Protein AF-A0A920IDQ5-F1 (afdb_monomer_lite)

Structure (mmCIF, N/CA/C/O backbone):
data_AF-A0A920IDQ5-F1
#
_entry.id   AF-A0A920IDQ5-F1
#
loop_
_atom_site.group_PDB
_atom_site.id
_atom_site.type_symbol
_atom_site.label_atom_id
_atom_site.label_alt_id
_atom_site.label_comp_id
_atom_site.label_asym_id
_atom_site.label_entity_id
_atom_site.label_seq_id
_atom_site.pdbx_PDB_ins_code
_atom_site.Cartn_x
_atom_site.Cartn_y
_atom_site.Cartn_z
_atom_site.occupancy
_atom_site.B_iso_or_equiv
_atom_site.auth_seq_id
_atom_site.auth_comp_id
_atom_site.auth_asym_id
_atom_site.auth_atom_id
_atom_site.pdbx_PDB_model_n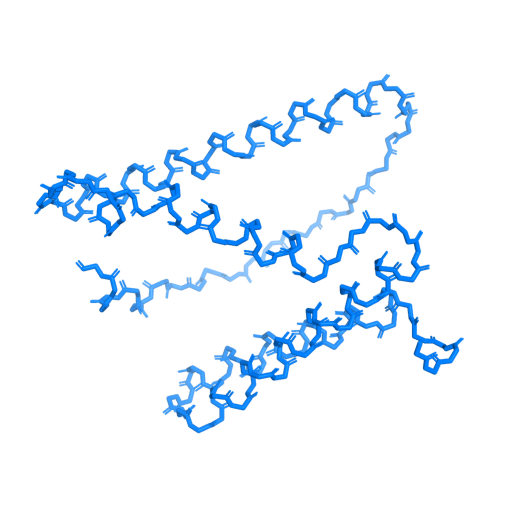um
ATOM 1 N N . MET A 1 1 ? -14.526 -3.197 10.778 1.00 50.06 1 MET A N 1
ATOM 2 C CA . MET A 1 1 ? -13.313 -3.444 11.609 1.00 50.06 1 MET A CA 1
ATOM 3 C C . MET A 1 1 ? -13.508 -2.851 13.005 1.00 50.06 1 MET A C 1
ATOM 5 O O . MET A 1 1 ? -14.579 -2.307 13.250 1.00 50.06 1 MET A O 1
ATOM 9 N N . ASP A 1 2 ? -12.553 -2.996 13.937 1.00 50.28 2 ASP A N 1
ATOM 10 C CA . ASP A 1 2 ? -12.611 -2.299 15.236 1.00 50.28 2 ASP A CA 1
ATOM 11 C C . ASP A 1 2 ? -12.921 -0.808 15.000 1.00 50.28 2 ASP A C 1
ATOM 13 O O . ASP A 1 2 ? -12.354 -0.188 14.099 1.00 50.28 2 ASP A O 1
ATOM 17 N N . LEU A 1 3 ? -13.885 -0.270 15.748 1.00 55.28 3 LEU A N 1
ATOM 18 C CA . LEU A 1 3 ? -14.742 0.882 15.409 1.00 55.28 3 LEU A CA 1
ATOM 19 C C . LEU A 1 3 ? -14.015 2.250 15.329 1.00 55.28 3 LEU A C 1
ATOM 21 O O . LEU A 1 3 ? -14.649 3.298 15.441 1.00 55.28 3 LEU A O 1
ATOM 25 N N . LYS A 1 4 ? -12.682 2.258 15.220 1.00 64.88 4 LYS A N 1
ATOM 26 C CA . LYS A 1 4 ? -11.808 3.429 15.380 1.00 64.88 4 LYS A CA 1
ATOM 27 C C . LYS A 1 4 ? -10.883 3.716 14.203 1.00 64.88 4 LYS A C 1
ATOM 29 O O . LYS A 1 4 ? -10.335 4.816 14.158 1.00 64.88 4 LYS A O 1
ATOM 34 N N . GLN A 1 5 ? -10.661 2.768 13.295 1.00 71.94 5 GLN A N 1
ATOM 35 C CA . GLN A 1 5 ? -9.745 3.013 12.184 1.00 71.94 5 GLN A CA 1
ATOM 36 C C . GLN A 1 5 ? -10.440 3.759 11.041 1.00 71.94 5 GLN A C 1
ATOM 38 O O . GLN A 1 5 ? -11.523 3.396 10.595 1.00 71.94 5 GLN A O 1
ATOM 43 N N . THR A 1 6 ? -9.801 4.835 10.594 1.00 85.94 6 THR A N 1
ATOM 44 C CA . THR A 1 6 ? -10.198 5.695 9.473 1.00 85.94 6 THR A CA 1
ATOM 45 C C . THR A 1 6 ? -9.024 5.827 8.504 1.00 85.94 6 THR A C 1
ATOM 47 O O . THR A 1 6 ? -7.881 5.573 8.889 1.00 85.94 6 THR A O 1
ATOM 50 N N . TYR A 1 7 ? -9.258 6.310 7.280 1.00 87.56 7 TYR A N 1
ATOM 51 C CA . TYR A 1 7 ? -8.174 6.591 6.326 1.00 87.56 7 TYR A CA 1
ATOM 52 C C . TYR A 1 7 ? -7.039 7.422 6.949 1.00 87.56 7 TYR A C 1
ATOM 54 O O . TYR A 1 7 ? -5.866 7.091 6.798 1.00 87.56 7 TYR A O 1
ATOM 62 N N . ASN A 1 8 ? -7.390 8.450 7.729 1.00 87.75 8 ASN A N 1
ATOM 63 C CA . ASN A 1 8 ? -6.428 9.351 8.367 1.00 87.75 8 ASN A CA 1
ATOM 64 C C . ASN A 1 8 ? -5.580 8.669 9.441 1.00 87.75 8 ASN A C 1
ATOM 66 O O . ASN A 1 8 ? -4.427 9.042 9.632 1.00 87.75 8 ASN A O 1
ATOM 70 N N . THR A 1 9 ? -6.135 7.689 10.156 1.00 87.62 9 THR A N 1
ATOM 71 C CA . THR A 1 9 ? -5.368 6.952 11.167 1.00 87.62 9 THR A CA 1
ATOM 72 C C . THR A 1 9 ? -4.461 5.903 10.538 1.00 87.62 9 THR A C 1
ATOM 74 O O . THR A 1 9 ? -3.496 5.516 11.176 1.00 87.62 9 THR A O 1
ATOM 77 N N . ILE A 1 10 ? -4.759 5.442 9.318 1.00 88.50 10 ILE A N 1
ATOM 78 C CA . ILE A 1 10 ? -3.977 4.405 8.625 1.00 88.50 10 ILE A CA 1
ATOM 79 C C . ILE A 1 10 ? -2.882 5.009 7.735 1.00 88.50 10 ILE A C 1
ATOM 81 O O . ILE A 1 10 ? -1.796 4.447 7.623 1.00 88.50 10 ILE A O 1
ATOM 85 N N . ALA A 1 11 ? -3.131 6.177 7.135 1.00 89.25 11 ALA A N 1
ATOM 86 C CA . ALA A 1 11 ? -2.203 6.817 6.203 1.00 89.25 11 ALA A CA 1
ATOM 87 C C . ALA A 1 11 ? -0.757 6.983 6.726 1.00 89.25 11 ALA A C 1
ATOM 89 O O . ALA A 1 11 ? 0.157 6.749 5.935 1.00 89.25 11 ALA A O 1
ATOM 90 N N . PRO A 1 12 ? -0.503 7.335 8.008 1.00 92.62 12 PRO A N 1
ATOM 91 C CA . PRO A 1 12 ? 0.861 7.415 8.530 1.00 92.62 12 PRO A CA 1
ATOM 92 C C . PRO A 1 12 ? 1.610 6.081 8.462 1.00 92.62 12 PRO A C 1
ATOM 94 O O . PRO A 1 12 ? 2.750 6.067 8.013 1.00 92.62 12 PRO A O 1
ATOM 97 N N . TYR A 1 13 ? 0.950 4.971 8.810 1.00 91.44 13 TYR A N 1
ATOM 98 C CA . TYR A 1 13 ? 1.552 3.637 8.744 1.00 91.44 13 TYR A CA 1
ATOM 99 C C . TYR A 1 13 ? 1.889 3.264 7.302 1.00 91.44 13 TYR A C 1
ATOM 101 O O . TYR A 1 13 ? 2.983 2.813 7.023 1.00 91.44 13 TYR A O 1
ATOM 109 N N . THR A 1 14 ? 1.014 3.577 6.337 1.00 93.69 14 THR A N 1
ATOM 110 C CA . THR A 1 14 ? 1.316 3.344 4.910 1.00 93.69 14 THR A CA 1
ATOM 111 C C . THR A 1 14 ? 2.606 4.035 4.446 1.00 93.69 14 THR A C 1
ATOM 113 O O . THR A 1 14 ? 3.296 3.525 3.565 1.00 93.69 14 THR A O 1
ATOM 116 N N . ILE A 1 15 ? 2.928 5.204 5.007 1.00 95.06 15 ILE A N 1
ATOM 117 C CA . ILE A 1 15 ? 4.171 5.921 4.700 1.00 95.06 15 ILE A CA 1
ATOM 118 C C . ILE A 1 15 ? 5.366 5.245 5.382 1.00 95.06 15 ILE A C 1
ATOM 120 O O . ILE A 1 15 ? 6.411 5.118 4.750 1.00 95.06 15 ILE A O 1
ATOM 124 N N . GLU A 1 16 ? 5.208 4.824 6.636 1.00 95.75 16 GLU A N 1
ATOM 125 C CA . GLU A 1 16 ? 6.221 4.100 7.414 1.00 95.75 16 GLU A CA 1
ATOM 126 C C . GLU A 1 16 ? 6.655 2.809 6.707 1.00 95.75 16 GLU A C 1
ATOM 128 O O . GLU A 1 16 ? 7.821 2.714 6.326 1.00 95.75 16 GLU A O 1
ATOM 133 N N . GLU A 1 17 ? 5.709 1.931 6.352 1.00 96.12 17 GLU A N 1
ATOM 134 C CA . GLU A 1 17 ? 5.997 0.678 5.629 1.00 96.12 17 GLU A CA 1
ATOM 135 C C . GLU A 1 17 ? 6.741 0.939 4.304 1.00 96.12 17 GLU A C 1
ATOM 137 O O . GLU A 1 17 ? 7.635 0.206 3.885 1.00 96.12 17 GLU A O 1
ATOM 142 N N . ALA A 1 18 ? 6.400 2.029 3.603 1.00 97.12 18 ALA A N 1
ATOM 143 C CA . ALA A 1 18 ? 7.071 2.389 2.356 1.00 97.12 18 ALA A CA 1
ATOM 144 C C . ALA A 1 18 ? 8.537 2.808 2.573 1.00 97.12 18 ALA A C 1
ATOM 146 O O . ALA A 1 18 ? 9.377 2.582 1.692 1.00 97.12 18 ALA A O 1
ATOM 147 N N . TYR A 1 19 ? 8.852 3.424 3.716 1.00 97.75 19 TYR A N 1
ATOM 148 C CA . TYR A 1 19 ? 10.230 3.716 4.105 1.00 97.75 19 TYR A CA 1
ATOM 149 C C . TYR A 1 19 ? 10.978 2.450 4.523 1.00 97.75 19 TYR A C 1
ATOM 151 O O . TYR A 1 19 ? 12.137 2.307 4.135 1.00 97.75 19 TYR A O 1
ATOM 159 N N . GLU A 1 20 ? 10.332 1.522 5.222 1.00 97.38 20 GLU A N 1
ATOM 160 C CA . GLU A 1 20 ? 10.940 0.251 5.635 1.00 97.38 20 GLU A CA 1
ATOM 161 C C . GLU A 1 20 ? 11.253 -0.643 4.427 1.00 97.38 20 GLU A C 1
ATOM 163 O O . GLU A 1 20 ? 12.372 -1.145 4.303 1.00 97.38 20 GLU A O 1
ATOM 168 N N . VAL A 1 21 ? 10.360 -0.707 3.430 1.00 98.38 21 VAL A N 1
ATOM 169 C CA . VAL A 1 21 ? 10.654 -1.325 2.122 1.00 98.38 21 VAL A CA 1
ATOM 170 C C . VAL A 1 21 ? 11.897 -0.697 1.479 1.00 98.38 21 VAL A C 1
ATOM 172 O O . VAL A 1 21 ? 12.761 -1.401 0.947 1.00 98.38 21 VAL A O 1
ATOM 175 N N . ALA A 1 22 ? 12.004 0.636 1.491 1.00 97.75 22 ALA A N 1
ATOM 176 C CA . ALA A 1 22 ? 13.149 1.330 0.904 1.00 97.75 22 ALA A CA 1
ATOM 177 C C . ALA A 1 22 ? 14.452 1.052 1.672 1.00 97.75 22 ALA A C 1
ATOM 179 O O . ALA A 1 22 ? 15.508 0.904 1.046 1.00 97.75 22 ALA A O 1
ATOM 180 N N . GLU A 1 23 ? 14.382 0.957 2.999 1.00 97.62 23 GLU A N 1
ATOM 181 C CA . GLU A 1 23 ? 15.502 0.580 3.857 1.00 97.62 23 GLU A CA 1
ATOM 182 C C . GLU A 1 23 ? 15.953 -0.858 3.576 1.00 97.62 23 GLU A C 1
ATOM 184 O O . GLU A 1 23 ? 17.128 -1.072 3.283 1.00 97.62 23 GLU A O 1
ATOM 189 N N . ALA A 1 24 ? 15.031 -1.823 3.529 1.00 97.75 24 ALA A N 1
ATOM 190 C CA . ALA A 1 24 ? 15.341 -3.221 3.229 1.00 97.75 24 ALA A CA 1
ATOM 191 C C . ALA A 1 24 ? 16.051 -3.384 1.870 1.00 97.75 24 ALA A C 1
ATOM 193 O O . ALA A 1 24 ? 17.032 -4.124 1.739 1.00 97.75 24 ALA A O 1
ATOM 194 N N . ILE A 1 25 ? 15.625 -2.619 0.855 1.00 97.69 25 ILE A N 1
ATOM 195 C CA . ILE A 1 25 ? 16.306 -2.558 -0.449 1.00 97.69 25 ILE A CA 1
ATOM 196 C C . ILE A 1 25 ? 17.729 -2.006 -0.307 1.00 97.69 25 ILE A C 1
ATOM 198 O O . ILE A 1 25 ? 18.658 -2.539 -0.920 1.00 97.69 25 ILE A O 1
ATOM 202 N N . TYR A 1 26 ? 17.910 -0.926 0.456 1.00 97.81 26 TYR A N 1
ATOM 203 C CA . TYR A 1 26 ? 19.221 -0.311 0.669 1.00 97.81 26 TYR A CA 1
ATOM 204 C C . TYR A 1 26 ? 20.187 -1.268 1.384 1.00 97.81 26 TYR A C 1
ATOM 206 O O . TYR A 1 26 ? 21.362 -1.362 1.014 1.00 97.81 26 TYR A O 1
ATOM 214 N N . GLU A 1 27 ? 19.675 -2.029 2.345 1.00 97.81 27 GLU A N 1
ATOM 215 C CA . GLU A 1 27 ? 20.419 -3.022 3.121 1.00 97.81 27 GLU A CA 1
ATOM 216 C C . GLU A 1 27 ? 20.684 -4.323 2.338 1.00 97.81 27 GLU A C 1
ATOM 218 O O . GLU A 1 27 ? 21.564 -5.095 2.713 1.00 97.81 27 GLU A O 1
ATOM 223 N N . ASN A 1 28 ? 20.022 -4.525 1.190 1.00 97.44 28 ASN A N 1
ATOM 224 C CA . ASN A 1 28 ? 19.997 -5.788 0.435 1.00 97.44 28 ASN A CA 1
ATOM 225 C C . ASN A 1 28 ? 19.503 -6.974 1.286 1.00 97.44 28 ASN A C 1
ATOM 227 O O . ASN A 1 28 ? 19.932 -8.112 1.073 1.00 97.44 28 ASN A O 1
ATOM 231 N N . ASP A 1 29 ? 18.606 -6.708 2.234 1.00 98.06 29 ASP A N 1
ATOM 232 C CA . ASP A 1 29 ? 17.982 -7.723 3.075 1.00 98.06 29 ASP A CA 1
ATOM 233 C C . ASP A 1 29 ? 16.697 -8.217 2.401 1.00 98.06 29 ASP A C 1
ATOM 235 O O . ASP A 1 29 ? 15.677 -7.529 2.361 1.00 98.06 29 ASP A O 1
ATOM 239 N N . MET A 1 30 ? 16.775 -9.403 1.795 1.00 97.44 30 MET A N 1
ATOM 240 C CA . MET A 1 30 ? 15.666 -9.968 1.025 1.00 97.44 30 MET A CA 1
ATOM 241 C C . MET A 1 30 ? 14.553 -10.536 1.904 1.00 97.44 30 MET A C 1
ATOM 243 O O . MET A 1 30 ? 13.409 -10.566 1.449 1.00 97.44 30 MET A O 1
ATOM 247 N N . ASP A 1 31 ? 14.882 -10.983 3.117 1.00 98.06 31 ASP A N 1
ATOM 248 C CA . ASP A 1 31 ? 13.892 -11.515 4.053 1.00 98.06 31 ASP A CA 1
ATOM 249 C C . ASP A 1 31 ? 13.074 -10.345 4.605 1.00 98.06 31 ASP A C 1
ATOM 251 O O . ASP A 1 31 ? 11.853 -10.332 4.448 1.00 98.06 31 ASP A O 1
ATOM 255 N N . LYS A 1 32 ? 13.756 -9.290 5.077 1.00 97.38 32 LYS A N 1
ATOM 256 C CA . LYS A 1 32 ? 13.109 -8.040 5.494 1.00 97.38 32 LYS A CA 1
ATOM 257 C C . LYS A 1 32 ? 12.283 -7.440 4.358 1.00 97.38 32 LYS A C 1
ATOM 259 O O . LYS A 1 32 ? 11.120 -7.127 4.549 1.00 97.38 32 LYS A O 1
ATOM 264 N N . LEU A 1 33 ? 12.820 -7.368 3.134 1.00 98.44 33 LEU A N 1
ATOM 265 C CA . LEU A 1 33 ? 12.066 -6.848 1.986 1.00 98.44 33 LEU A CA 1
ATOM 266 C C . LEU A 1 33 ? 10.759 -7.615 1.734 1.00 98.44 33 LEU A C 1
ATOM 268 O O . LEU A 1 33 ? 9.762 -7.008 1.348 1.00 98.44 33 LEU A O 1
ATOM 272 N N . CYS A 1 34 ? 10.762 -8.940 1.892 1.00 98.12 34 CYS A N 1
ATOM 273 C CA . CYS A 1 34 ? 9.552 -9.740 1.727 1.00 98.12 34 CYS A CA 1
ATOM 274 C C . CYS A 1 34 ? 8.513 -9.416 2.807 1.00 98.12 34 CYS A C 1
ATOM 276 O O . CYS A 1 34 ? 7.331 -9.294 2.476 1.00 98.12 34 CYS A O 1
ATOM 278 N N . ASP A 1 35 ? 8.961 -9.263 4.052 1.00 98.06 35 ASP A N 1
ATOM 279 C CA . ASP A 1 35 ? 8.109 -8.931 5.193 1.00 98.06 35 ASP A CA 1
ATOM 280 C C . ASP A 1 35 ? 7.505 -7.522 5.032 1.00 98.06 35 ASP A C 1
ATOM 282 O O . ASP A 1 35 ? 6.279 -7.402 4.975 1.00 98.06 35 ASP A O 1
ATOM 286 N N . GLU A 1 36 ? 8.319 -6.491 4.765 1.00 98.19 36 GLU A N 1
ATOM 287 C CA . GLU A 1 36 ? 7.825 -5.105 4.631 1.00 98.19 36 GLU A CA 1
ATOM 288 C C . GLU A 1 36 ? 6.900 -4.918 3.414 1.00 98.19 36 GLU A C 1
ATOM 290 O O . GLU A 1 36 ? 5.967 -4.112 3.416 1.00 98.19 36 GLU A O 1
ATOM 295 N N . LEU A 1 37 ? 7.114 -5.670 2.325 1.00 98.44 37 LEU A N 1
ATOM 296 C CA . LEU A 1 37 ? 6.172 -5.671 1.196 1.00 98.44 37 LEU A CA 1
ATOM 297 C C . LEU A 1 37 ? 4.821 -6.287 1.581 1.00 98.44 37 LEU A C 1
ATOM 299 O O . LEU A 1 37 ? 3.787 -5.883 1.035 1.00 98.44 37 LEU A O 1
ATOM 303 N N . GLY A 1 38 ? 4.827 -7.266 2.485 1.00 97.94 38 GLY A N 1
ATOM 304 C CA . GLY A 1 38 ? 3.626 -7.846 3.073 1.00 97.94 38 GLY A CA 1
ATOM 305 C C . GLY A 1 38 ? 2.875 -6.833 3.931 1.00 97.94 38 GLY A C 1
ATOM 306 O O . GLY A 1 38 ? 1.667 -6.662 3.743 1.00 97.94 38 GLY A O 1
ATOM 307 N N . ASP A 1 39 ? 3.586 -6.111 4.790 1.00 97.75 39 ASP A N 1
ATOM 308 C CA . ASP A 1 39 ? 2.994 -5.098 5.665 1.00 97.75 39 ASP A CA 1
ATOM 309 C C . ASP A 1 39 ? 2.478 -3.891 4.869 1.00 97.75 39 ASP A C 1
ATOM 311 O O . ASP A 1 39 ? 1.332 -3.463 5.051 1.00 97.75 39 ASP A O 1
ATOM 315 N N . LEU A 1 40 ? 3.203 -3.444 3.840 1.00 97.75 40 LEU A N 1
ATOM 316 C CA . LEU A 1 40 ? 2.699 -2.439 2.899 1.00 97.75 40 LEU A CA 1
ATOM 317 C C . LEU A 1 40 ? 1.417 -2.903 2.182 1.00 97.75 40 LEU A C 1
ATOM 319 O O . LEU A 1 40 ? 0.475 -2.119 2.004 1.00 97.75 40 LEU A O 1
ATOM 323 N N . LEU A 1 41 ? 1.343 -4.174 1.772 1.00 97.62 41 LEU A N 1
ATOM 324 C CA . LEU A 1 41 ? 0.134 -4.742 1.168 1.00 97.62 41 LEU A CA 1
ATOM 325 C C . LEU A 1 41 ? -1.020 -4.826 2.180 1.00 97.62 41 LEU A C 1
ATOM 327 O O . LEU A 1 41 ? -2.172 -4.582 1.809 1.00 97.62 41 LEU A O 1
ATOM 331 N N . LEU A 1 42 ? -0.735 -5.111 3.451 1.00 95.88 42 LEU A N 1
ATOM 332 C CA . LEU A 1 42 ? -1.731 -5.116 4.522 1.00 95.88 42 LEU A CA 1
ATOM 333 C C . LEU A 1 42 ? -2.388 -3.736 4.675 1.00 95.88 42 LEU A C 1
ATOM 335 O O . LEU A 1 42 ? -3.614 -3.656 4.804 1.00 95.88 42 LEU A O 1
ATOM 339 N N . GLN A 1 43 ? -1.622 -2.650 4.544 1.00 94.88 43 GLN A N 1
ATOM 340 C CA . GLN A 1 43 ? -2.186 -1.294 4.551 1.00 94.88 43 GLN A CA 1
ATOM 341 C C . GLN A 1 43 ? -3.172 -1.073 3.388 1.00 94.88 43 GLN A C 1
ATOM 343 O O . GLN A 1 43 ? -4.244 -0.493 3.581 1.00 94.88 43 GLN A O 1
ATOM 348 N N . VAL A 1 44 ? -2.871 -1.581 2.184 1.00 96.12 44 VAL A N 1
ATOM 349 C CA . VAL A 1 44 ? -3.792 -1.526 1.027 1.00 96.12 44 VAL A CA 1
ATOM 350 C C . VAL A 1 44 ? -5.092 -2.278 1.316 1.00 96.12 44 VAL A C 1
ATOM 352 O O . VAL A 1 44 ? -6.176 -1.791 0.974 1.00 96.12 44 VAL A O 1
ATOM 355 N N . VAL A 1 45 ? -5.006 -3.439 1.969 1.00 95.88 45 VAL A N 1
ATOM 356 C CA . VAL A 1 45 ? -6.183 -4.217 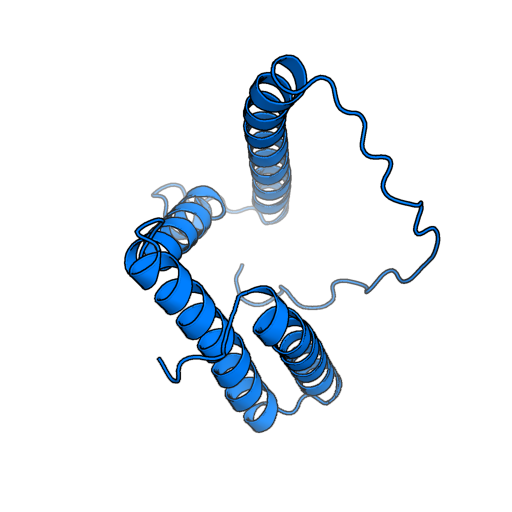2.380 1.00 95.88 45 VAL A CA 1
ATOM 357 C C . VAL A 1 45 ? -7.027 -3.434 3.386 1.00 95.88 45 VAL A C 1
ATOM 359 O O . VAL A 1 45 ? -8.246 -3.380 3.224 1.00 95.88 45 VAL A O 1
ATOM 362 N N . PHE A 1 46 ? -6.416 -2.768 4.370 1.00 94.56 46 PHE A N 1
ATOM 363 C CA . PHE A 1 46 ? -7.165 -1.957 5.332 1.00 94.56 46 PHE A CA 1
ATOM 364 C C . PHE A 1 46 ? -7.889 -0.774 4.685 1.00 94.56 46 PHE A C 1
ATOM 366 O O . PHE A 1 46 ? -9.083 -0.590 4.928 1.00 94.56 46 PHE A O 1
ATOM 373 N N . HIS A 1 47 ? -7.219 -0.010 3.817 1.00 94.94 47 HIS A N 1
ATOM 374 C CA . HIS A 1 47 ? -7.873 1.081 3.080 1.00 94.94 47 HIS A CA 1
ATOM 375 C C . HIS A 1 47 ? -9.027 0.565 2.214 1.00 94.94 47 HIS A C 1
ATOM 377 O O . HIS A 1 47 ? -10.100 1.165 2.197 1.00 94.94 47 HIS A O 1
ATOM 383 N N . SER A 1 48 ? -8.839 -0.578 1.550 1.00 95.88 48 SER A N 1
ATOM 384 C CA . SER A 1 48 ? -9.881 -1.204 0.724 1.00 95.88 48 SER A CA 1
ATOM 385 C C . SER A 1 48 ? -11.069 -1.694 1.554 1.00 95.88 48 SER A C 1
ATOM 387 O O . SER A 1 48 ? -12.211 -1.604 1.109 1.00 95.88 48 SER A O 1
ATOM 389 N N . GLN A 1 49 ? -10.827 -2.184 2.772 1.00 94.75 49 GLN A N 1
ATOM 390 C CA . GLN A 1 49 ? -11.894 -2.584 3.685 1.00 94.75 49 GLN A CA 1
ATOM 391 C C . GLN A 1 49 ? -12.702 -1.375 4.173 1.00 94.75 49 GLN A C 1
ATOM 393 O O . GLN A 1 49 ? -13.928 -1.452 4.216 1.00 94.75 49 GLN A O 1
ATOM 398 N N . ILE A 1 50 ? -12.045 -0.260 4.510 1.00 92.75 50 ILE A N 1
ATOM 399 C CA . ILE A 1 50 ? -12.739 0.984 4.882 1.00 92.75 50 ILE A CA 1
ATOM 400 C C . ILE A 1 50 ? -13.590 1.482 3.707 1.00 92.75 50 ILE A C 1
ATOM 402 O O . ILE A 1 50 ? -14.766 1.785 3.897 1.00 92.75 50 ILE A O 1
ATOM 406 N N . ALA A 1 51 ? -13.035 1.502 2.492 1.00 94.69 51 ALA A N 1
ATOM 407 C CA . ALA A 1 51 ? -13.765 1.884 1.282 1.00 94.69 51 ALA A CA 1
ATOM 408 C C . ALA A 1 51 ? -14.990 1.003 1.039 1.00 94.69 51 ALA A C 1
ATOM 410 O O . ALA A 1 51 ? -16.070 1.505 0.724 1.00 94.69 51 ALA A O 1
ATOM 411 N N . TYR A 1 52 ? -14.850 -0.303 1.258 1.00 95.25 52 TYR A N 1
ATOM 412 C CA . TYR A 1 52 ? -15.960 -1.234 1.136 1.00 95.25 52 TYR A CA 1
ATOM 413 C C . TYR A 1 52 ? -17.052 -0.971 2.179 1.00 95.25 52 TYR A C 1
ATOM 415 O O . TYR A 1 52 ? -18.234 -0.966 1.836 1.00 95.25 52 TYR A O 1
ATOM 423 N N . GLU A 1 53 ? -16.673 -0.716 3.437 1.00 92.12 53 GLU A N 1
ATOM 424 C CA . GLU A 1 53 ? -17.609 -0.379 4.520 1.00 92.12 53 GLU A CA 1
ATOM 425 C C . GLU A 1 53 ? -18.355 0.944 4.255 1.00 92.12 53 GLU A C 1
ATOM 427 O O . GLU A 1 53 ? -19.513 1.080 4.652 1.00 92.12 53 GLU A O 1
ATOM 432 N N . LEU A 1 54 ? -17.730 1.888 3.545 1.00 92.56 54 LEU A N 1
ATOM 433 C CA . LEU A 1 54 ? -18.334 3.160 3.127 1.00 92.56 54 LEU A CA 1
ATOM 434 C C . LEU A 1 54 ? -19.142 3.067 1.820 1.00 92.56 54 LEU A C 1
ATOM 436 O O . LEU A 1 54 ? -19.897 3.986 1.508 1.00 92.56 54 LEU A O 1
ATOM 440 N N . GLY A 1 55 ? -19.045 1.951 1.092 1.00 93.88 55 GLY A N 1
ATOM 441 C CA . GLY A 1 55 ? -19.739 1.740 -0.180 1.00 93.88 55 GLY A CA 1
ATOM 442 C C . GLY A 1 55 ? -19.053 2.371 -1.397 1.00 93.88 55 GLY A C 1
ATOM 443 O O . GLY A 1 55 ? -19.710 2.525 -2.425 1.00 93.88 55 GLY A O 1
ATOM 444 N N . ASP A 1 56 ? -17.764 2.710 -1.296 1.00 97.25 56 ASP A N 1
ATOM 445 C CA . ASP A 1 56 ? -17.001 3.387 -2.352 1.00 97.25 56 ASP A CA 1
ATOM 446 C C . ASP A 1 56 ? -16.461 2.396 -3.401 1.00 97.25 56 ASP A C 1
ATOM 448 O O . ASP A 1 56 ? -16.844 2.430 -4.569 1.00 97.25 56 ASP A O 1
ATOM 452 N N . PHE A 1 57 ? -15.561 1.500 -2.987 1.00 97.56 57 PHE A N 1
ATOM 453 C CA . PHE A 1 57 ? -14.935 0.475 -3.831 1.00 97.56 57 PHE A CA 1
ATOM 454 C C . PHE A 1 57 ? -14.486 -0.721 -2.986 1.00 97.56 57 PHE A C 1
ATOM 456 O O . PHE A 1 57 ? -14.492 -0.664 -1.755 1.00 97.56 57 PHE A O 1
ATOM 463 N N . LYS A 1 58 ? -14.095 -1.816 -3.639 1.00 97.31 58 LYS A N 1
ATOM 464 C CA . LYS A 1 58 ? -13.618 -3.045 -2.991 1.00 97.31 58 LYS A CA 1
ATOM 465 C C . LYS A 1 58 ? -12.161 -3.331 -3.325 1.00 97.31 58 LYS A C 1
ATOM 467 O O . LYS A 1 58 ? -11.590 -2.768 -4.259 1.00 97.31 58 LYS A O 1
ATOM 472 N N . LEU A 1 59 ? -11.559 -4.264 -2.591 1.00 97.25 59 LEU A N 1
ATOM 473 C CA . LEU A 1 59 ? -10.194 -4.718 -2.863 1.00 97.25 59 LEU A CA 1
ATOM 474 C C . LEU A 1 59 ? -10.048 -5.255 -4.298 1.00 97.25 59 LEU A C 1
ATOM 476 O O . LEU A 1 59 ? -9.027 -5.022 -4.943 1.00 97.25 59 LEU A O 1
ATOM 480 N N . GLU A 1 60 ? -11.075 -5.924 -4.825 1.00 97.94 60 GLU A N 1
ATOM 481 C CA . GLU A 1 60 ? -11.094 -6.426 -6.200 1.00 97.94 60 GLU A CA 1
ATOM 482 C C . GLU A 1 60 ? -10.942 -5.303 -7.232 1.00 97.94 60 GLU A C 1
ATOM 484 O O . GLU A 1 60 ? -10.251 -5.492 -8.233 1.00 97.94 60 GLU A O 1
ATOM 489 N N . ASP A 1 61 ? -11.519 -4.128 -6.972 1.00 97.88 61 ASP A N 1
ATOM 490 C CA . ASP A 1 61 ? -11.413 -2.968 -7.861 1.00 97.88 61 ASP A CA 1
ATOM 491 C C . ASP A 1 61 ? -9.980 -2.413 -7.869 1.00 97.88 61 ASP A C 1
ATOM 493 O O . ASP A 1 61 ? -9.442 -2.064 -8.922 1.00 97.88 61 ASP A O 1
ATOM 497 N N . VAL A 1 62 ? -9.312 -2.396 -6.708 1.00 97.88 62 VAL A N 1
ATOM 498 C CA . VAL A 1 62 ? -7.896 -2.005 -6.588 1.00 97.88 62 VAL A CA 1
ATOM 499 C C . VAL A 1 62 ? -6.995 -2.980 -7.352 1.00 97.88 62 VAL A C 1
ATOM 501 O O . VAL A 1 62 ? -6.101 -2.550 -8.089 1.00 97.88 62 VAL A O 1
ATOM 504 N N . ILE A 1 63 ? -7.250 -4.286 -7.215 1.00 97.31 63 ILE A N 1
ATOM 505 C CA . ILE A 1 63 ? -6.516 -5.346 -7.921 1.00 97.31 63 ILE A CA 1
ATOM 506 C C . ILE A 1 63 ? -6.726 -5.228 -9.437 1.00 97.31 63 ILE A C 1
ATOM 508 O O . ILE A 1 63 ? -5.755 -5.221 -10.195 1.00 97.31 63 ILE A O 1
ATOM 512 N N . ALA A 1 64 ? -7.970 -5.066 -9.892 1.00 95.62 64 ALA A N 1
ATOM 513 C CA . ALA A 1 64 ? -8.277 -4.869 -11.306 1.00 95.62 64 ALA A CA 1
ATOM 514 C C . ALA A 1 64 ? -7.549 -3.636 -11.862 1.00 95.62 64 ALA A C 1
ATOM 516 O O . ALA A 1 64 ? -6.852 -3.723 -12.875 1.00 95.62 64 ALA A O 1
ATOM 517 N N . ALA A 1 65 ? -7.592 -2.515 -11.137 1.00 95.50 65 ALA A N 1
ATOM 518 C CA . ALA A 1 65 ? -6.931 -1.283 -11.545 1.00 95.50 65 ALA A CA 1
ATOM 519 C C . ALA A 1 65 ? -5.400 -1.417 -11.654 1.00 95.50 65 ALA A C 1
ATOM 521 O O . ALA A 1 65 ? -4.791 -0.754 -12.502 1.00 95.50 65 ALA A O 1
ATOM 522 N N . VAL A 1 66 ? -4.740 -2.226 -10.812 1.00 93.94 66 VAL A N 1
ATOM 523 C CA . VAL A 1 66 ? -3.294 -2.481 -10.959 1.00 93.94 66 VAL A CA 1
ATOM 524 C C . VAL A 1 66 ? -3.005 -3.445 -12.109 1.00 93.94 66 VAL A C 1
ATOM 526 O O . VAL A 1 66 ? -2.077 -3.178 -12.874 1.00 93.94 66 VAL A O 1
ATOM 529 N N . CYS A 1 67 ? -3.816 -4.487 -12.306 1.00 91.31 67 CYS A N 1
ATOM 530 C CA . CYS A 1 67 ? -3.687 -5.399 -13.444 1.00 91.31 67 CYS A CA 1
ATOM 531 C C . CYS A 1 67 ? -3.823 -4.657 -14.782 1.00 91.31 67 CYS A C 1
ATOM 533 O O . CYS A 1 67 ? -2.956 -4.792 -15.649 1.00 91.31 67 CYS A O 1
ATOM 535 N N . ASP A 1 68 ? -4.831 -3.799 -14.921 1.00 90.50 68 ASP A N 1
ATOM 536 C CA . ASP A 1 68 ? -5.043 -2.998 -16.130 1.00 90.50 68 ASP A CA 1
ATOM 537 C C . ASP A 1 68 ? -3.869 -2.047 -16.392 1.00 90.50 68 ASP A C 1
ATOM 539 O O . ASP A 1 68 ? -3.380 -1.939 -17.521 1.00 90.50 68 ASP A O 1
ATOM 543 N N . LYS A 1 69 ? -3.338 -1.399 -15.343 1.00 88.56 69 LYS A N 1
ATOM 544 C CA . LYS A 1 69 ? -2.114 -0.585 -15.452 1.00 88.56 69 LYS A CA 1
ATOM 545 C C . LYS A 1 69 ? -0.912 -1.427 -15.873 1.00 88.56 69 LYS A C 1
ATOM 547 O O . LYS A 1 69 ? -0.114 -0.952 -16.678 1.00 88.56 69 LYS A O 1
ATOM 552 N N . MET A 1 70 ? -0.753 -2.641 -15.345 1.00 86.19 70 MET A N 1
ATOM 553 C CA . MET A 1 70 ? 0.355 -3.528 -15.711 1.00 86.19 70 MET A CA 1
ATOM 554 C C . MET A 1 70 ? 0.293 -3.913 -17.187 1.00 86.19 70 MET A C 1
ATOM 556 O O . MET A 1 70 ? 1.300 -3.750 -17.877 1.00 86.19 70 MET A O 1
ATOM 560 N N . ILE A 1 71 ? -0.876 -4.337 -17.675 1.00 84.06 71 ILE A N 1
ATOM 561 C CA . ILE A 1 71 ? -1.093 -4.706 -19.080 1.00 84.06 71 ILE A CA 1
ATOM 562 C C . ILE A 1 71 ? -0.833 -3.504 -19.988 1.00 84.06 71 ILE A C 1
ATOM 564 O O . ILE A 1 71 ? -0.048 -3.597 -20.933 1.00 84.06 71 ILE A O 1
ATOM 568 N N . ARG A 1 72 ? -1.439 -2.353 -19.674 1.00 82.50 72 ARG A N 1
ATOM 569 C CA . ARG A 1 72 ? -1.343 -1.150 -20.507 1.00 82.50 72 ARG A CA 1
ATOM 570 C C . ARG A 1 72 ? 0.063 -0.558 -20.540 1.00 82.50 72 ARG A C 1
ATOM 572 O O . ARG A 1 72 ? 0.507 -0.144 -21.602 1.00 82.50 72 ARG A O 1
ATOM 579 N N . ARG A 1 73 ? 0.785 -0.539 -19.414 1.00 82.50 73 ARG A N 1
ATOM 580 C CA . ARG A 1 73 ? 2.149 0.020 -19.334 1.00 82.50 73 ARG A CA 1
ATOM 581 C C . ARG A 1 73 ? 3.236 -0.944 -19.812 1.00 82.50 73 ARG A C 1
ATOM 583 O O . ARG A 1 73 ? 4.353 -0.502 -20.066 1.00 82.50 73 ARG A O 1
ATOM 590 N N . HIS A 1 74 ? 2.936 -2.236 -19.956 1.00 79.56 74 HIS A N 1
ATOM 591 C CA . HIS A 1 74 ? 3.902 -3.238 -20.421 1.00 79.56 74 HIS A CA 1
ATOM 592 C C . HIS A 1 74 ? 3.375 -4.035 -21.624 1.00 79.56 74 HIS A C 1
ATOM 594 O O . HIS A 1 74 ? 3.330 -5.270 -21.588 1.00 79.56 74 HIS A O 1
ATOM 600 N N . PRO A 1 75 ? 3.032 -3.362 -22.740 1.00 77.50 75 PRO A N 1
ATOM 601 C CA . PRO A 1 75 ? 2.515 -4.031 -23.934 1.00 77.50 75 PRO A CA 1
ATOM 602 C C . PRO A 1 75 ? 3.540 -4.982 -24.573 1.00 77.50 75 PRO A C 1
ATOM 604 O O . PRO A 1 75 ? 3.166 -5.870 -25.328 1.00 77.50 75 PRO A O 1
ATOM 607 N N . HIS A 1 76 ? 4.826 -4.837 -24.251 1.00 72.44 76 HIS A N 1
ATOM 608 C CA . HIS A 1 76 ? 5.901 -5.730 -24.685 1.00 72.44 76 HIS A CA 1
ATOM 609 C C . HIS A 1 76 ? 5.955 -7.050 -23.891 1.00 72.44 76 HIS A C 1
ATOM 611 O O . HIS A 1 76 ? 6.451 -8.044 -24.416 1.00 72.44 76 HIS A O 1
ATOM 617 N N . ILE A 1 77 ? 5.440 -7.074 -22.653 1.00 72.69 77 ILE A N 1
ATOM 618 C CA . ILE A 1 77 ? 5.352 -8.285 -21.815 1.00 72.69 77 ILE A CA 1
ATOM 619 C C . ILE A 1 77 ? 4.030 -9.012 -22.080 1.00 72.69 77 ILE A C 1
ATOM 621 O O . ILE A 1 77 ? 4.006 -10.236 -22.194 1.00 72.69 77 ILE A O 1
ATOM 625 N N . PHE A 1 78 ? 2.933 -8.258 -22.198 1.00 70.62 78 PHE A N 1
ATOM 626 C CA . PHE A 1 78 ? 1.574 -8.809 -22.265 1.00 70.62 78 PHE A CA 1
ATOM 627 C C . PHE A 1 78 ? 0.942 -8.774 -23.666 1.00 70.62 78 PHE A C 1
ATOM 629 O O . PHE A 1 78 ? -0.119 -9.358 -23.877 1.00 70.62 78 PHE A O 1
ATOM 636 N N . GLY A 1 79 ? 1.563 -8.097 -24.634 1.00 63.78 79 GLY A N 1
ATOM 637 C CA . GLY A 1 79 ? 1.081 -8.000 -26.011 1.00 63.78 79 GLY A CA 1
ATOM 638 C C . GLY A 1 79 ? 1.770 -8.973 -26.970 1.00 63.78 79 GLY A C 1
ATOM 639 O O . GLY A 1 79 ? 2.846 -9.504 -26.720 1.00 63.78 79 GLY A O 1
ATOM 640 N N . ASN A 1 80 ? 1.158 -9.172 -28.141 1.00 57.00 80 ASN A N 1
ATOM 641 C CA . ASN A 1 80 ? 1.680 -10.066 -29.186 1.00 57.00 80 ASN A CA 1
ATOM 642 C C . ASN A 1 80 ? 2.832 -9.460 -30.018 1.00 57.00 80 ASN A C 1
ATOM 644 O O . ASN A 1 80 ? 3.376 -10.118 -30.908 1.00 57.00 80 ASN A O 1
ATOM 648 N N . LYS A 1 81 ? 3.202 -8.196 -29.776 1.00 55.12 81 LYS A N 1
ATOM 649 C CA . LYS A 1 81 ? 4.312 -7.526 -30.461 1.00 55.12 81 LYS A CA 1
ATOM 650 C C . LYS A 1 81 ? 5.579 -7.664 -29.621 1.00 55.12 81 LYS A C 1
ATOM 652 O O . LYS A 1 81 ? 5.729 -7.003 -28.603 1.00 55.12 81 LYS A O 1
ATOM 657 N N . LYS A 1 82 ? 6.522 -8.482 -30.098 1.00 54.44 82 LYS A N 1
ATOM 658 C CA . LYS A 1 82 ? 7.911 -8.472 -29.617 1.00 54.44 82 LYS A CA 1
ATOM 659 C C . LYS A 1 82 ? 8.569 -7.153 -30.019 1.00 54.44 82 LYS A C 1
ATOM 661 O O . LYS A 1 82 ? 9.218 -7.082 -31.063 1.00 54.44 82 LYS A O 1
ATOM 666 N N . GLU A 1 83 ? 8.386 -6.108 -29.225 1.00 55.66 83 GLU A N 1
ATOM 667 C CA . GLU A 1 83 ? 9.264 -4.944 -29.292 1.00 55.66 83 GLU A CA 1
ATOM 668 C C . GLU A 1 83 ? 10.640 -5.373 -28.784 1.00 55.66 83 GLU A C 1
ATOM 670 O O . GLU A 1 83 ? 10.791 -5.833 -27.658 1.00 55.66 83 GLU A O 1
ATOM 675 N N . LYS A 1 84 ?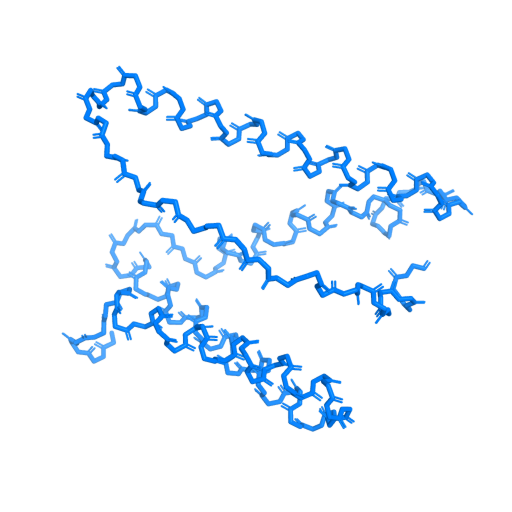 11.634 -5.343 -29.675 1.00 55.59 84 LYS A N 1
ATOM 676 C CA . LYS A 1 84 ? 12.975 -5.897 -29.428 1.00 55.59 84 LYS A CA 1
ATOM 677 C C . LYS A 1 84 ? 13.963 -4.872 -28.861 1.00 55.59 84 LYS A C 1
ATOM 679 O O . LYS A 1 84 ? 15.122 -5.224 -28.668 1.00 55.59 84 LYS A O 1
ATOM 684 N N . ASP A 1 85 ? 13.540 -3.628 -28.639 1.00 62.47 85 ASP A N 1
ATOM 685 C CA . ASP A 1 85 ? 14.429 -2.533 -28.247 1.00 62.47 85 ASP A CA 1
ATOM 686 C C . ASP A 1 85 ? 13.986 -1.889 -26.924 1.00 62.47 85 ASP A C 1
ATOM 688 O O . ASP A 1 85 ? 12.876 -1.389 -26.765 1.00 62.47 85 ASP A O 1
ATOM 692 N N . ILE A 1 86 ? 14.897 -1.897 -25.955 1.00 59.66 86 ILE A N 1
ATOM 693 C CA . ILE A 1 86 ? 14.701 -1.373 -24.598 1.00 59.66 86 ILE A CA 1
ATOM 694 C C . ILE A 1 86 ? 14.449 0.142 -24.623 1.00 59.66 86 ILE A C 1
ATOM 696 O O . ILE A 1 86 ? 13.720 0.677 -23.782 1.00 59.66 86 ILE A O 1
ATOM 700 N N . THR A 1 87 ? 15.036 0.852 -25.589 1.00 63.91 87 THR A N 1
ATOM 701 C CA . THR A 1 87 ? 14.877 2.307 -25.702 1.00 63.91 87 THR A CA 1
ATOM 702 C C . THR A 1 87 ? 13.472 2.697 -26.164 1.00 63.91 87 THR A C 1
ATOM 704 O O . THR A 1 87 ? 12.908 3.661 -25.639 1.00 63.91 87 THR A O 1
ATOM 707 N N . SER A 1 88 ? 12.864 1.915 -27.064 1.00 63.62 88 SER A N 1
ATOM 708 C CA . SER A 1 88 ? 11.484 2.135 -27.513 1.00 63.62 88 SER A CA 1
ATOM 709 C C . SER A 1 88 ? 10.469 1.799 -26.422 1.00 63.62 88 SER A C 1
ATOM 711 O O . SER A 1 88 ? 9.504 2.542 -26.239 1.00 63.62 88 SER A O 1
ATOM 713 N N . ILE A 1 89 ? 10.724 0.748 -25.636 1.00 65.44 89 ILE A N 1
ATOM 714 C CA . ILE A 1 89 ? 9.871 0.349 -24.507 1.00 65.44 89 ILE A CA 1
ATOM 715 C C . ILE A 1 89 ? 9.784 1.466 -23.460 1.00 65.44 89 ILE A C 1
ATOM 717 O O . ILE A 1 89 ? 8.694 1.817 -23.007 1.00 65.44 89 ILE A O 1
ATOM 721 N N . ARG A 1 90 ? 10.924 2.066 -23.094 1.00 65.94 90 ARG A N 1
ATOM 722 C CA . ARG A 1 90 ? 10.962 3.127 -22.080 1.00 65.94 90 ARG A CA 1
ATOM 723 C C . ARG A 1 90 ? 10.229 4.390 -22.526 1.00 65.94 90 ARG A C 1
ATOM 725 O O . ARG A 1 90 ? 9.496 4.970 -21.731 1.00 65.94 90 ARG A O 1
ATOM 732 N N . LYS A 1 91 ? 10.424 4.803 -23.781 1.00 73.12 91 LYS A N 1
ATOM 733 C CA . LYS A 1 91 ? 9.751 5.980 -24.339 1.00 73.12 91 LYS A CA 1
ATOM 734 C C . LYS A 1 91 ? 8.230 5.799 -24.317 1.00 73.12 91 LYS A C 1
ATOM 736 O O . LYS A 1 91 ? 7.529 6.651 -23.788 1.00 73.12 91 LYS A O 1
ATOM 741 N N . THR A 1 92 ? 7.761 4.636 -24.764 1.00 71.25 92 THR A N 1
ATOM 742 C CA . THR A 1 92 ? 6.338 4.264 -24.744 1.00 71.25 92 THR A CA 1
ATOM 743 C C . THR A 1 92 ? 5.772 4.255 -23.318 1.00 71.25 92 THR A C 1
ATOM 745 O O . THR A 1 92 ? 4.669 4.732 -23.077 1.00 71.25 92 THR A O 1
ATOM 748 N N . TRP A 1 93 ? 6.533 3.765 -22.333 1.00 71.62 93 TRP A N 1
ATOM 749 C CA . TRP A 1 93 ? 6.114 3.772 -20.926 1.00 71.62 93 TRP A CA 1
ATOM 750 C C . TRP A 1 93 ? 5.984 5.188 -20.341 1.00 71.62 93 TRP A C 1
ATOM 752 O O . TRP A 1 93 ? 5.032 5.472 -19.611 1.00 71.62 93 TRP A O 1
ATOM 762 N N . GLU A 1 94 ? 6.936 6.077 -20.642 1.00 76.62 94 GLU A N 1
ATOM 763 C CA . GLU A 1 94 ? 6.901 7.475 -20.195 1.00 76.62 94 GLU A CA 1
ATOM 764 C C . GLU A 1 94 ? 5.739 8.247 -20.851 1.00 76.62 94 GLU A C 1
ATOM 766 O O . GLU A 1 94 ? 5.045 8.978 -20.140 1.00 76.62 94 GLU A O 1
ATOM 771 N N . GLU A 1 95 ? 5.475 8.017 -22.145 1.00 81.25 95 GLU A N 1
ATOM 772 C CA . GLU A 1 95 ? 4.334 8.572 -22.897 1.00 81.25 95 GLU A CA 1
ATOM 773 C C . GLU A 1 95 ? 2.992 8.135 -22.285 1.00 81.25 95 GLU A C 1
ATOM 775 O O . GLU A 1 95 ? 2.206 8.984 -21.868 1.00 81.25 95 GLU A O 1
ATOM 780 N N . ILE A 1 96 ? 2.779 6.829 -22.077 1.00 76.75 96 ILE A N 1
ATOM 781 C CA . ILE A 1 96 ? 1.550 6.292 -21.461 1.00 76.75 96 ILE A CA 1
ATOM 782 C C . ILE A 1 96 ? 1.331 6.859 -20.048 1.00 76.75 96 ILE A C 1
ATOM 784 O O . ILE A 1 96 ? 0.207 7.142 -19.634 1.00 76.75 96 ILE A O 1
ATOM 788 N N . LYS A 1 97 ? 2.405 7.041 -19.269 1.00 75.69 97 LYS A N 1
ATOM 789 C CA . LYS A 1 97 ? 2.317 7.631 -17.922 1.00 75.69 97 LYS A CA 1
ATOM 790 C C . LYS A 1 97 ? 1.969 9.121 -17.965 1.00 75.69 97 LYS A C 1
ATOM 792 O O . LYS A 1 97 ? 1.434 9.653 -16.989 1.00 75.69 97 LYS A O 1
ATOM 797 N N . GLN A 1 98 ? 2.351 9.822 -19.027 1.00 79.06 98 GLN A N 1
ATOM 798 C CA . GLN A 1 98 ? 1.979 11.215 -19.228 1.00 79.06 98 GLN A CA 1
ATOM 799 C C . GLN A 1 98 ? 0.507 11.335 -19.633 1.00 79.06 98 GLN A C 1
ATOM 801 O O . GLN A 1 98 ? -0.209 12.075 -18.965 1.00 79.06 98 GLN A O 1
ATOM 806 N N . GLU A 1 99 ? 0.048 10.540 -20.599 1.00 80.81 99 GLU A N 1
ATOM 807 C CA . GLU A 1 99 ? -1.359 10.497 -21.031 1.00 80.81 99 GLU A CA 1
ATOM 808 C C . GLU A 1 99 ? -2.308 10.239 -19.847 1.00 80.81 99 GLU A C 1
ATOM 810 O O . GLU A 1 99 ? -3.250 10.993 -19.630 1.00 80.81 99 GLU A O 1
ATOM 815 N N . GLU A 1 100 ? -1.992 9.276 -18.973 1.00 75.25 100 GLU A N 1
ATOM 816 C CA . GLU A 1 100 ? -2.793 9.015 -17.763 1.00 75.25 100 GLU A CA 1
ATOM 817 C C . GLU A 1 100 ? -2.888 10.205 -16.796 1.00 75.25 100 GLU A C 1
ATOM 819 O O . GLU A 1 100 ? -3.853 10.325 -16.038 1.00 75.25 100 GLU A O 1
ATOM 824 N N . ARG A 1 101 ? -1.841 11.036 -16.722 1.00 75.56 101 ARG A N 1
ATOM 825 C CA . ARG A 1 101 ? -1.868 12.237 -15.877 1.00 75.56 101 ARG A CA 1
ATOM 826 C C . ARG A 1 101 ? -2.749 13.301 -16.506 1.00 75.56 101 ARG A C 1
ATOM 828 O O . ARG A 1 101 ? -3.490 13.944 -15.776 1.00 75.56 101 ARG A O 1
ATOM 835 N N . GLU A 1 102 ? -2.695 13.444 -17.825 1.00 77.81 102 GLU A N 1
ATOM 836 C CA . GLU A 1 102 ? -3.526 14.387 -18.573 1.00 77.81 102 GLU A CA 1
ATOM 837 C C . GLU A 1 102 ? -5.015 14.004 -18.495 1.00 77.81 102 GLU A C 1
ATOM 839 O O . GLU A 1 102 ? -5.839 14.872 -18.213 1.00 77.81 102 GLU A O 1
ATOM 844 N N . GLU A 1 103 ? -5.359 12.717 -18.608 1.00 74.75 103 GLU A N 1
ATOM 845 C CA . GLU A 1 103 ? -6.734 12.213 -18.429 1.00 74.75 103 GLU A CA 1
ATOM 846 C C . GLU A 1 103 ? -7.274 12.495 -17.016 1.00 74.75 103 GLU A C 1
ATOM 848 O O . GLU A 1 103 ? -8.367 13.035 -16.854 1.00 74.75 103 GLU A O 1
ATOM 853 N N . LYS A 1 104 ? -6.478 12.221 -15.974 1.00 66.44 104 LYS A N 1
ATOM 854 C CA . LYS A 1 104 ? -6.866 12.518 -14.583 1.00 66.44 104 LYS A CA 1
ATOM 855 C C . LYS A 1 104 ? -6.976 14.012 -14.296 1.00 66.44 104 LYS A C 1
ATOM 857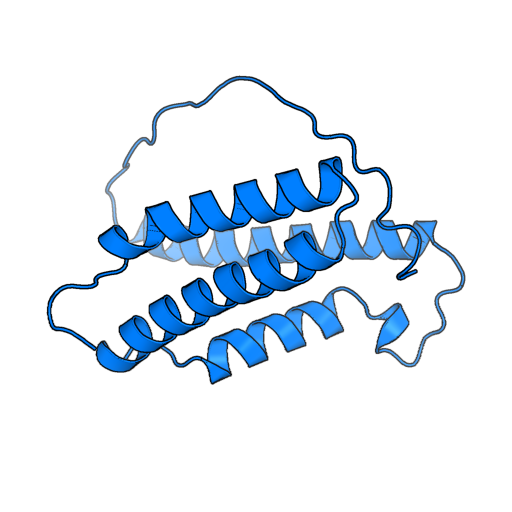 O O . LYS A 1 104 ? -7.790 14.411 -13.465 1.00 66.44 104 LYS A O 1
ATOM 862 N N . SER A 1 105 ? -6.154 14.832 -14.950 1.00 60.91 105 SER A N 1
ATOM 863 C CA . SER A 1 105 ? -6.217 16.286 -14.821 1.00 60.91 105 SER A CA 1
ATOM 864 C C . SER A 1 105 ? -7.491 16.855 -15.447 1.00 60.91 105 SER A C 1
ATOM 866 O O . SER A 1 105 ? -8.077 17.755 -14.853 1.00 60.91 105 SER A O 1
ATOM 868 N N . GLN A 1 106 ? -7.975 16.296 -16.561 1.00 55.12 106 GLN A N 1
ATOM 869 C CA . GLN A 1 106 ? -9.239 16.711 -17.187 1.00 55.12 106 GLN A CA 1
ATOM 870 C C . GLN A 1 106 ? -10.464 16.396 -16.311 1.00 55.12 106 GLN A C 1
ATOM 872 O O . GLN A 1 106 ? -11.347 17.245 -16.178 1.00 55.12 106 GLN A O 1
ATOM 877 N N . ASP A 1 107 ? -10.483 15.241 -15.639 1.00 50.75 107 ASP A N 1
ATOM 878 C CA . ASP A 1 107 ? -11.545 14.898 -14.679 1.00 50.75 107 ASP A CA 1
ATOM 879 C C . ASP A 1 107 ? -11.490 15.772 -13.412 1.00 50.75 107 ASP A C 1
ATOM 881 O O . ASP A 1 107 ? -12.526 16.174 -12.875 1.00 50.75 107 ASP A O 1
ATOM 885 N N . SER A 1 108 ? -10.284 16.127 -12.948 1.00 50.75 108 SER A N 1
ATOM 886 C CA . SER A 1 108 ? -10.110 17.040 -11.811 1.00 50.75 108 SER A CA 1
ATOM 887 C C . SER A 1 108 ? -10.452 18.497 -12.143 1.00 50.75 108 SER A C 1
ATOM 889 O O . SER A 1 108 ? -10.955 19.203 -11.272 1.00 50.75 108 SER A O 1
ATOM 891 N N . ASP A 1 109 ? -10.243 18.936 -13.390 1.00 48.16 109 ASP A N 1
ATOM 892 C CA . ASP A 1 109 ? -10.606 20.282 -13.855 1.00 48.16 109 ASP A CA 1
ATOM 893 C C . ASP A 1 109 ? -12.122 20.445 -14.006 1.00 48.16 109 ASP A C 1
ATOM 895 O O . ASP A 1 109 ? -12.666 21.511 -13.723 1.00 48.16 109 ASP A O 1
ATOM 899 N N . PHE A 1 110 ? -12.843 19.382 -14.374 1.00 42.75 110 PHE A N 1
ATOM 900 C CA . PHE A 1 110 ? -14.307 19.406 -14.368 1.00 42.75 110 PHE A CA 1
ATOM 901 C C . PHE A 1 110 ? -14.872 19.536 -12.942 1.00 42.75 110 PHE A C 1
ATOM 903 O O . PHE A 1 110 ? -15.842 20.264 -12.723 1.00 42.75 110 PHE A O 1
ATOM 910 N N . LEU A 1 111 ? -14.240 18.883 -11.958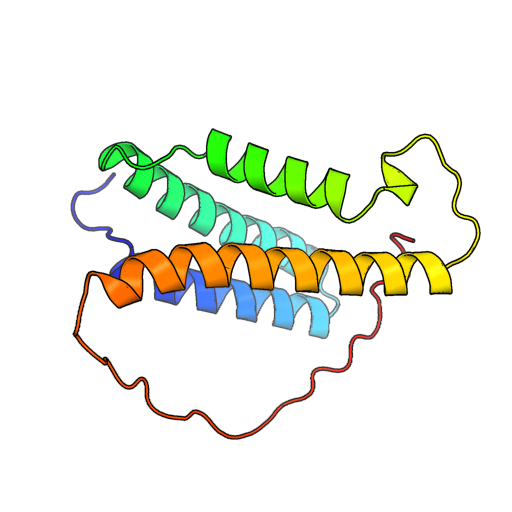 1.00 40.31 111 LEU A N 1
ATOM 911 C CA . LEU A 1 111 ? -14.617 18.982 -10.545 1.00 40.31 111 LEU A CA 1
ATOM 912 C C . LEU A 1 111 ? -14.222 20.344 -9.931 1.00 40.31 111 LEU A C 1
ATOM 914 O O . LEU A 1 111 ? -15.010 20.932 -9.192 1.00 40.31 111 LEU A O 1
ATOM 918 N N . SER A 1 112 ? -13.047 20.884 -10.281 1.00 40.75 112 SER A N 1
ATOM 919 C CA . SER A 1 112 ? -12.553 22.190 -9.809 1.00 40.75 112 SER A CA 1
ATOM 920 C C . SER A 1 112 ? -13.311 23.377 -10.419 1.00 40.75 112 SER A C 1
ATOM 922 O O . SER A 1 112 ? -13.448 24.423 -9.786 1.00 40.75 112 SER A O 1
ATOM 924 N N . MET A 1 113 ? -13.873 23.217 -11.622 1.00 41.69 113 MET A N 1
ATOM 925 C CA . MET A 1 113 ? -14.740 24.218 -12.250 1.00 41.69 113 MET A CA 1
ATOM 926 C C . MET A 1 113 ? -16.134 24.294 -11.595 1.00 41.69 113 MET A C 1
ATOM 928 O O . MET A 1 113 ? -16.810 25.317 -11.722 1.00 41.69 113 MET A O 1
ATOM 932 N N . LEU A 1 114 ? -16.564 23.244 -10.881 1.00 44.25 114 LEU A N 1
ATOM 933 C CA . LEU A 1 114 ? -17.823 23.207 -10.122 1.00 44.25 114 LEU A CA 1
ATOM 934 C C . LEU A 1 114 ? -17.651 23.598 -8.647 1.00 44.25 114 LEU A C 1
ATOM 936 O O . LEU A 1 114 ? -18.594 24.117 -8.047 1.00 44.25 114 LEU A O 1
ATOM 940 N N . ASP A 1 115 ? -16.462 23.401 -8.078 1.00 46.25 115 ASP A N 1
ATOM 941 C CA . ASP A 1 115 ? -16.125 23.783 -6.707 1.00 46.25 115 ASP A CA 1
ATOM 942 C C . ASP A 1 115 ? -15.156 24.974 -6.715 1.00 46.25 115 ASP A C 1
ATOM 944 O O . ASP A 1 115 ? -13.935 24.833 -6.731 1.00 46.25 115 ASP A O 1
ATOM 948 N N . GLY A 1 116 ? -15.715 26.186 -6.749 1.00 43.84 116 GLY A N 1
ATOM 949 C CA . GLY A 1 116 ? -14.982 27.455 -6.749 1.00 43.84 116 GLY A CA 1
ATOM 950 C C . GLY A 1 116 ? -14.241 27.771 -5.442 1.00 43.84 116 GLY A C 1
ATOM 951 O O . GLY A 1 116 ? -14.346 28.892 -4.939 1.00 43.84 116 GLY A O 1
ATOM 952 N N . SER A 1 117 ? -13.488 26.826 -4.881 1.00 38.34 117 SER A N 1
ATOM 953 C CA . SER A 1 117 ? -12.672 27.011 -3.685 1.00 38.34 117 SER A CA 1
ATOM 954 C C . SER A 1 117 ? -11.214 26.594 -3.933 1.00 38.34 117 SER A C 1
ATOM 956 O O . SER A 1 117 ? -10.799 25.446 -3.833 1.00 38.34 117 SER A O 1
ATOM 958 N N . GLN A 1 118 ? -10.393 27.593 -4.263 1.00 46.44 118 GLN A N 1
ATOM 959 C CA . GLN A 1 118 ? -8.934 27.497 -4.270 1.00 46.44 118 GLN A CA 1
ATOM 960 C C . GLN A 1 118 ? -8.427 27.135 -2.863 1.00 46.44 118 GLN A C 1
ATOM 962 O O . GLN A 1 118 ? -8.332 28.008 -1.999 1.00 46.44 118 GLN A O 1
ATOM 967 N N . GLN A 1 119 ? -8.050 25.877 -2.631 1.00 39.47 119 GLN A N 1
ATOM 968 C CA . GLN A 1 119 ? -7.168 25.524 -1.518 1.00 39.47 119 GLN A CA 1
ATOM 969 C C . GLN A 1 119 ? -5.724 25.458 -2.011 1.00 39.47 119 GLN A C 1
ATOM 971 O O . GLN A 1 119 ? -5.270 24.492 -2.622 1.00 39.47 119 GLN A O 1
ATOM 976 N N . GLN A 1 120 ? -4.996 26.536 -1.726 1.00 38.38 120 GLN A N 1
ATOM 977 C CA . GLN A 1 120 ? -3.543 26.579 -1.797 1.00 38.38 120 GLN A CA 1
ATOM 978 C C . GLN A 1 120 ? -2.963 25.505 -0.870 1.00 38.38 120 GLN A C 1
ATOM 980 O O . GLN A 1 120 ? -3.120 25.579 0.346 1.00 38.38 120 GLN A O 1
ATOM 985 N N . SER A 1 121 ? -2.268 24.524 -1.440 1.00 36.81 121 SER A N 1
ATOM 986 C CA . SER A 1 121 ? -1.366 23.661 -0.674 1.00 36.81 121 SER A CA 1
ATOM 987 C C . SER A 1 121 ? 0.024 24.310 -0.633 1.00 36.81 121 SER A C 1
ATOM 989 O O . SER A 1 121 ? 0.465 24.837 -1.659 1.00 36.81 121 SER A O 1
ATOM 991 N N . PRO A 1 122 ? 0.721 24.319 0.518 1.00 39.09 122 PRO A N 1
ATOM 992 C CA . PRO A 1 122 ? 2.001 24.997 0.640 1.00 39.09 122 PRO A CA 1
ATOM 993 C C . PRO A 1 122 ? 3.091 24.275 -0.159 1.00 39.09 122 PRO A C 1
ATOM 995 O O . PRO A 1 122 ? 3.151 23.049 -0.224 1.00 39.09 122 PRO A O 1
ATOM 998 N N . SER A 1 123 ? 3.972 25.074 -0.756 1.00 41.03 123 SER A N 1
ATOM 999 C CA . SER A 1 123 ? 5.147 24.648 -1.510 1.00 41.03 123 SER A CA 1
ATOM 1000 C C . SER A 1 123 ? 6.131 23.862 -0.639 1.00 41.03 123 SER A C 1
ATOM 1002 O O . SER A 1 123 ? 6.702 24.422 0.297 1.00 41.03 123 SER A O 1
ATOM 1004 N N . LEU A 1 124 ? 6.409 22.609 -1.001 1.00 36.06 124 LEU A N 1
ATOM 1005 C CA . LEU A 1 124 ? 7.598 21.886 -0.552 1.00 36.06 124 LEU A CA 1
ATOM 1006 C C . LEU A 1 124 ? 8.628 21.921 -1.680 1.00 36.06 124 LEU A C 1
ATOM 1008 O O . LEU A 1 124 ? 8.587 21.130 -2.621 1.00 36.06 124 LEU A O 1
ATOM 1012 N N . ASN A 1 125 ? 9.522 22.902 -1.589 1.00 39.28 125 ASN A N 1
ATOM 1013 C CA . ASN A 1 125 ? 10.759 22.931 -2.349 1.00 39.28 125 ASN A CA 1
ATOM 1014 C C . ASN A 1 125 ? 11.831 22.111 -1.614 1.00 39.28 125 ASN A C 1
ATOM 1016 O O . ASN A 1 125 ? 11.962 22.207 -0.398 1.00 39.28 125 ASN A O 1
ATOM 1020 N N . GLU A 1 126 ? 12.620 21.413 -2.432 1.00 35.22 126 GLU A N 1
ATOM 1021 C CA . GLU A 1 126 ? 13.944 20.822 -2.193 1.00 35.22 126 GLU A CA 1
ATOM 1022 C C . GLU A 1 126 ? 14.069 19.354 -1.725 1.00 35.22 126 GLU A C 1
ATOM 1024 O O . GLU A 1 126 ? 13.965 19.002 -0.558 1.00 35.22 126 GLU A O 1
ATOM 1029 N N . SER A 1 127 ? 14.504 18.553 -2.713 1.00 35.75 127 SER A N 1
ATOM 1030 C CA . SER A 1 127 ? 15.668 17.652 -2.655 1.00 35.75 127 SER A CA 1
ATOM 1031 C C . SER A 1 127 ? 15.500 16.267 -2.023 1.00 35.75 127 SER A C 1
ATOM 1033 O O . SER A 1 127 ? 15.630 16.092 -0.822 1.00 35.75 127 SER A O 1
ATOM 1035 N N . THR A 1 128 ? 15.419 15.237 -2.878 1.00 29.58 128 THR A N 1
ATOM 1036 C CA . THR A 1 128 ? 16.534 14.291 -3.122 1.00 29.58 128 THR A CA 1
ATOM 1037 C C . THR A 1 128 ? 16.245 13.471 -4.386 1.00 29.58 128 THR A C 1
ATOM 1039 O O . THR A 1 128 ? 15.236 12.780 -4.493 1.00 29.58 128 THR A O 1
ATOM 1042 N N . LYS A 1 129 ? 17.138 13.551 -5.381 1.00 35.97 129 LYS A N 1
ATOM 1043 C CA . LYS A 1 129 ? 17.133 12.661 -6.551 1.00 35.97 129 LYS A CA 1
ATOM 1044 C C . LYS A 1 129 ? 17.581 11.273 -6.099 1.00 35.97 129 LYS A C 1
ATOM 1046 O O . LYS A 1 129 ? 18.779 11.028 -5.984 1.00 35.97 129 LYS A O 1
ATOM 1051 N N . ILE A 1 130 ? 16.640 10.363 -5.874 1.00 38.94 130 ILE A N 1
ATOM 1052 C CA . ILE A 1 130 ? 16.976 8.949 -5.710 1.00 38.94 130 ILE A CA 1
ATOM 1053 C C . ILE A 1 130 ? 17.234 8.396 -7.112 1.00 38.94 130 ILE A C 1
ATOM 1055 O O . ILE A 1 130 ? 16.344 8.298 -7.957 1.00 38.94 130 ILE A O 1
ATOM 1059 N N . THR A 1 131 ? 18.507 8.138 -7.389 1.00 30.58 131 THR A N 1
ATOM 1060 C CA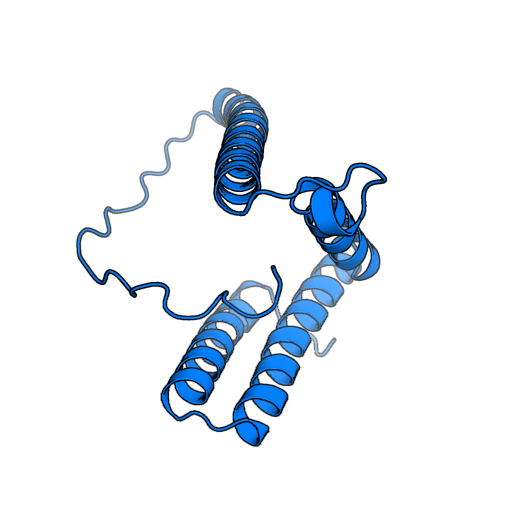 . THR A 1 131 ? 18.996 7.602 -8.658 1.00 30.58 131 THR A CA 1
ATOM 1061 C C . THR A 1 131 ? 18.447 6.191 -8.846 1.00 30.58 131 THR A C 1
ATOM 1063 O O . THR A 1 131 ? 18.848 5.269 -8.142 1.00 30.58 131 THR A O 1
ATOM 1066 N N . THR A 1 132 ? 17.549 6.013 -9.817 1.00 37.25 132 THR A N 1
ATOM 1067 C CA . THR A 1 132 ? 17.062 4.708 -10.280 1.00 37.25 132 THR A CA 1
ATOM 1068 C C . THR A 1 132 ? 18.236 3.840 -10.731 1.00 37.25 132 THR A C 1
ATOM 1070 O O . THR A 1 132 ? 18.692 3.929 -11.870 1.00 37.25 132 THR A O 1
ATOM 1073 N N . THR A 1 133 ? 18.722 2.969 -9.851 1.00 34.06 133 THR A N 1
ATOM 1074 C CA . THR A 1 133 ? 19.657 1.906 -10.218 1.00 34.06 133 THR A CA 1
ATOM 1075 C C . THR A 1 133 ? 19.025 0.570 -9.855 1.00 34.06 133 THR A C 1
ATOM 1077 O O . THR A 1 133 ? 18.907 0.240 -8.687 1.00 34.06 133 THR A O 1
ATOM 1080 N N . ARG A 1 134 ? 18.670 -0.181 -10.913 1.00 38.09 134 ARG A N 1
ATOM 1081 C CA . ARG A 1 134 ? 18.161 -1.571 -10.967 1.00 38.09 134 ARG A CA 1
ATOM 1082 C C . ARG A 1 134 ? 16.642 -1.801 -10.974 1.00 38.09 134 ARG A C 1
ATOM 1084 O O . ARG A 1 134 ? 16.129 -2.667 -10.291 1.00 38.09 134 ARG A O 1
ATOM 1091 N N . PHE A 1 135 ? 15.993 -1.220 -11.982 1.00 33.34 135 PHE A N 1
ATOM 1092 C CA . PHE A 1 135 ? 14.893 -1.870 -12.720 1.00 33.34 135 PHE A CA 1
ATOM 1093 C C . PHE A 1 135 ? 15.456 -2.699 -13.905 1.00 33.34 135 PHE A C 1
ATOM 1095 O O . PHE A 1 135 ? 15.015 -2.575 -15.040 1.00 33.34 135 PHE A O 1
ATOM 1102 N N . LYS A 1 136 ? 16.559 -3.440 -13.692 1.00 36.38 136 LYS A N 1
ATOM 1103 C CA . LYS A 1 136 ? 17.371 -4.052 -14.774 1.00 36.38 136 LYS A CA 1
ATOM 1104 C C . LYS A 1 136 ? 17.101 -5.541 -15.032 1.00 36.38 136 LYS A C 1
ATOM 1106 O O . LYS A 1 136 ? 17.807 -6.120 -15.843 1.00 36.38 136 LYS A O 1
ATOM 1111 N N . SER A 1 137 ? 16.130 -6.161 -14.360 1.00 31.42 137 SER A N 1
ATOM 1112 C CA . SER A 1 137 ? 15.875 -7.607 -14.518 1.00 31.42 137 SER A CA 1
ATOM 1113 C C . SER A 1 137 ? 14.432 -7.976 -14.877 1.00 31.42 137 SER A C 1
ATOM 1115 O O . SER A 1 137 ? 14.117 -9.158 -14.934 1.00 31.42 137 SER A O 1
ATOM 1117 N N . TRP A 1 138 ? 13.567 -6.991 -15.120 1.00 30.89 138 TRP A N 1
ATOM 1118 C CA . TRP A 1 138 ? 12.186 -7.199 -15.582 1.00 30.89 138 TRP A CA 1
ATOM 1119 C C . TRP A 1 138 ? 11.925 -6.437 -16.895 1.00 30.89 138 TRP A C 1
ATOM 1121 O O . TRP A 1 138 ? 10.883 -5.818 -17.091 1.00 30.89 138 TRP A O 1
ATOM 1131 N N . LEU A 1 139 ? 12.935 -6.458 -17.766 1.00 33.94 139 LEU A N 1
ATOM 1132 C CA . LEU A 1 139 ? 12.946 -6.051 -19.174 1.00 33.94 139 LEU A CA 1
ATOM 1133 C C . LEU A 1 139 ? 13.770 -7.095 -19.933 1.00 33.94 139 LEU A C 1
ATOM 1135 O O . LEU A 1 139 ? 13.427 -7.379 -21.098 1.00 33.94 139 LEU A O 1
#

pLDDT: mean 73.96, std 23.46, range [29.58, 98.44]

Secondary structure (DSSP, 8-state):
--TT--HHHHHHHHHHHHHHHHHHHHHT-HHHHHHHHHHHHHHHHHHHHHHHHHTS--HHHHHHHHHHHHHHH-HHHHSS-----HHHHHHHHHHHHHHHHHHHHHHHHHHHHHS----PPPP-------------S--

Sequence (139 aa):
MDLKQTYNTIAPYTIEEAYEVAEAIYENDMDKLCDELGDLLLQVVFHSQIAYELGDFKLEDVIAAVCDKMIRRHPHIFGNKKEKDITSIRKTWEEIKQEEREEKSQDSDFLSMLDGSQQQSPSLNESTKITTTRFKSWL

Radius of gyration: 18.88 Å; chains: 1; bounding box: 40×39×46 Å

Foldseek 3Di:
DPPDDDPVNLVVVLVVLVVQLVVCVVVVPPVSNVVSVVSNVVSLQVNQVNCVVVVNHHPVVVVVVVVVVCCQLCCCVNPPDPPPDPVVSVVSNVVSVVVVVVVVVVVVVVVCVVVVDDDDDDDDDDDDPPDDDDPPPPD